Protein AF-A0A5N5K7B9-F1 (afdb_monomer)

Mean predicted aligned error: 18.16 Å

Organism: NCBI:txid2182728

pLDDT: mean 70.05, std 23.68, range [27.64, 96.94]

Foldseek 3Di:
DVVLVVLVVLLVVLVVVLVVLVVVLVVLVVVVVVCCVPPVDDPDPPCVSVVVSVVSVVVSVVSVVVSVVSVVVSVCVVCVLVVVVVVLVVVVVVLVVLLVVLVPDPDDDDVVSVVSCVQRVPCPHVPVSVVNPVPPPDDDPPPDDDDDDDDDDDDDDDDDDDDDDDDDDDDDDDDD

InterPro domains:
  IPR038939 Plastid division protein PDV1/PDV2 [PTHR33600] (1-123)
  IPR060593 Plastid division protein, N-terminal domain [PF28116] (6-93)

Radius of gyration: 34.22 Å; Cα contacts (8 Å, |Δi|>4): 41; chains: 1; bounding box: 88×57×83 Å

Sequence (176 aa):
MELRRDLQTLIERAWGLHDGLTEEIKNINSCFCRLCSENGRYYNIVETPFQEKEGLVAIKDSLKEVANVLMILQRLRSWQPIDRQEALTRLEERRLILMEKVARYQGRPLGVVEELNACFSNGKTVFDWSLSQKRKIKGDDFNVQEEKRTKTAGFVGLECYSTGGGGKKLSELQQN

Nearest PDB structures (foldseek):
  5nfd-assembly2_B  TM=8.958E-01  e=1.975E+00  Homo sapiens
  6v4u-assembly1_B  TM=3.631E-01  e=4.520E+00  Homo sapiens

Structure (mmCIF, N/CA/C/O backbone):
data_AF-A0A5N5K7B9-F1
#
_entry.id   AF-A0A5N5K7B9-F1
#
loop_
_atom_site.group_PDB
_atom_site.id
_atom_site.type_symbol
_atom_site.label_atom_id
_atom_site.label_alt_id
_atom_site.label_comp_id
_atom_site.label_asym_id
_atom_site.label_entity_id
_atom_site.label_seq_id
_atom_site.pdbx_PDB_ins_code
_atom_site.Cartn_x
_atom_site.Cartn_y
_atom_site.Cartn_z
_atom_site.occupancy
_atom_site.B_iso_or_equiv
_atom_site.auth_seq_id
_atom_site.auth_comp_id
_atom_site.auth_asym_id
_atom_site.auth_atom_id
_atom_site.pdbx_PDB_model_num
ATOM 1 N N . MET A 1 1 ? 6.727 -11.644 5.914 1.00 53.91 1 MET A N 1
ATOM 2 C CA . MET A 1 1 ? 7.844 -10.665 5.916 1.00 53.91 1 MET A CA 1
ATOM 3 C C . MET A 1 1 ? 8.434 -10.478 4.508 1.00 53.91 1 MET A C 1
ATOM 5 O O . MET A 1 1 ? 9.103 -9.480 4.283 1.00 53.91 1 MET A O 1
ATOM 9 N N . GLU A 1 2 ? 8.136 -11.376 3.559 1.00 59.62 2 GLU A N 1
ATOM 10 C CA . GLU A 1 2 ? 8.630 -11.371 2.166 1.00 59.62 2 GLU A CA 1
ATOM 11 C C . GLU A 1 2 ? 8.219 -10.126 1.378 1.00 59.62 2 GLU A C 1
ATOM 13 O O . GLU A 1 2 ? 9.086 -9.338 1.035 1.00 59.62 2 GLU A O 1
ATOM 18 N N . LEU A 1 3 ? 6.924 -9.804 1.296 1.00 62.34 3 LEU A N 1
ATOM 19 C CA . LEU A 1 3 ? 6.435 -8.696 0.458 1.00 62.34 3 LEU A CA 1
ATOM 20 C C . LEU A 1 3 ? 7.054 -7.306 0.757 1.00 62.34 3 LEU A C 1
ATOM 22 O O . LEU A 1 3 ? 6.924 -6.392 -0.049 1.00 62.34 3 LEU A O 1
ATOM 26 N N . ARG A 1 4 ? 7.638 -7.064 1.945 1.00 66.94 4 ARG A N 1
ATOM 27 C CA . ARG A 1 4 ? 8.330 -5.786 2.245 1.00 66.94 4 ARG A CA 1
ATOM 28 C C . ARG A 1 4 ? 9.745 -5.774 1.657 1.00 66.94 4 ARG A C 1
ATOM 30 O O . ARG A 1 4 ? 10.164 -4.736 1.155 1.00 66.94 4 ARG A O 1
ATOM 37 N N . ARG A 1 5 ? 10.440 -6.914 1.717 1.00 73.38 5 ARG A N 1
ATOM 38 C CA . ARG A 1 5 ? 11.723 -7.112 1.037 1.00 73.38 5 ARG A CA 1
ATOM 39 C C . ARG A 1 5 ? 11.513 -7.067 -0.472 1.00 73.38 5 ARG A C 1
ATOM 41 O O . ARG A 1 5 ? 12.201 -6.306 -1.130 1.00 73.38 5 ARG A O 1
ATOM 48 N N . ASP A 1 6 ? 10.459 -7.712 -0.967 1.00 85.44 6 ASP A N 1
ATOM 49 C CA . ASP A 1 6 ? 10.147 -7.753 -2.399 1.00 85.44 6 ASP A CA 1
ATOM 50 C C . ASP A 1 6 ? 9.925 -6.350 -2.989 1.00 85.44 6 ASP A C 1
ATOM 52 O O . ASP A 1 6 ? 10.463 -6.026 -4.043 1.00 85.44 6 ASP A O 1
ATOM 56 N N . LEU A 1 7 ? 9.192 -5.474 -2.285 1.00 89.81 7 LEU A N 1
ATOM 57 C CA . LEU A 1 7 ? 8.950 -4.106 -2.756 1.00 89.81 7 LEU A CA 1
ATOM 58 C C . LEU A 1 7 ? 10.215 -3.235 -2.721 1.00 89.81 7 LEU A C 1
ATOM 60 O O . LEU A 1 7 ? 10.454 -2.479 -3.657 1.00 89.81 7 LEU A O 1
ATOM 64 N N . GLN A 1 8 ? 11.029 -3.353 -1.669 1.00 90.88 8 GLN A N 1
ATOM 65 C CA . GLN A 1 8 ? 12.307 -2.641 -1.573 1.00 90.88 8 GLN A CA 1
ATOM 66 C C . GLN A 1 8 ? 13.262 -3.079 -2.691 1.00 90.88 8 GLN A C 1
ATOM 68 O O . GLN A 1 8 ? 13.833 -2.238 -3.378 1.00 90.88 8 GLN A O 1
ATOM 73 N N . THR A 1 9 ? 13.364 -4.387 -2.931 1.00 94.19 9 THR A N 1
ATOM 74 C CA . THR A 1 9 ? 14.174 -4.948 -4.014 1.00 94.19 9 THR A CA 1
ATOM 75 C C . THR A 1 9 ? 13.699 -4.466 -5.384 1.00 94.19 9 THR A C 1
ATOM 77 O O . THR A 1 9 ? 14.525 -4.155 -6.236 1.00 94.19 9 THR A O 1
ATOM 80 N N . LEU A 1 10 ? 12.386 -4.352 -5.614 1.00 94.19 10 LEU A N 1
ATOM 81 C CA . LEU A 1 10 ? 11.853 -3.796 -6.863 1.00 94.19 10 LEU A CA 1
ATOM 82 C C . LEU A 1 10 ? 12.212 -2.316 -7.047 1.00 94.19 10 LEU A C 1
ATOM 84 O O . LEU A 1 10 ? 12.563 -1.923 -8.156 1.00 94.19 10 LEU A O 1
ATOM 88 N N . ILE A 1 11 ? 12.162 -1.511 -5.980 1.00 94.31 11 ILE A N 1
ATOM 89 C CA . ILE A 1 11 ? 12.566 -0.096 -6.012 1.00 94.31 11 ILE A CA 1
ATOM 90 C C . ILE A 1 11 ? 14.049 0.025 -6.369 1.00 94.31 11 ILE A C 1
ATOM 92 O O . ILE A 1 11 ? 14.399 0.750 -7.297 1.00 94.31 11 ILE A O 1
ATOM 96 N N . GLU A 1 12 ? 14.914 -0.710 -5.669 1.00 94.81 12 GLU A N 1
ATOM 97 C CA . GLU A 1 12 ? 16.363 -0.712 -5.913 1.00 94.81 12 GLU A CA 1
ATOM 98 C C . GLU A 1 12 ? 16.685 -1.141 -7.343 1.00 94.81 12 GLU A C 1
ATOM 100 O O . GLU A 1 12 ? 17.496 -0.518 -8.026 1.00 94.81 12 GLU A O 1
ATOM 105 N N . ARG A 1 13 ? 16.000 -2.177 -7.830 1.00 96.44 13 ARG A N 1
ATOM 106 C CA . ARG A 1 13 ? 16.205 -2.704 -9.175 1.00 96.44 13 ARG A CA 1
ATOM 107 C C . ARG A 1 13 ? 15.705 -1.743 -10.259 1.00 96.44 13 ARG A C 1
ATOM 109 O O . ARG A 1 13 ? 16.360 -1.624 -11.291 1.00 96.44 13 ARG A O 1
ATOM 116 N N . ALA A 1 14 ? 14.592 -1.041 -10.033 1.00 95.38 14 ALA A N 1
ATOM 117 C CA . ALA A 1 14 ? 14.091 -0.018 -10.952 1.00 95.38 14 ALA A CA 1
ATOM 118 C C . ALA A 1 14 ? 15.054 1.175 -11.050 1.00 95.38 14 ALA A C 1
ATOM 120 O O . ALA A 1 14 ? 15.369 1.610 -12.156 1.00 95.38 14 ALA A O 1
ATOM 121 N N . TRP A 1 15 ? 15.585 1.654 -9.921 1.00 96.19 15 TRP A N 1
ATOM 122 C CA . TRP A 1 15 ? 16.592 2.719 -9.921 1.00 96.19 15 TRP A CA 1
ATOM 123 C C . TRP A 1 15 ? 17.913 2.279 -10.557 1.00 96.19 15 TRP A C 1
ATOM 125 O O . TRP A 1 15 ? 18.449 3.003 -11.387 1.00 96.19 15 TRP A O 1
ATOM 135 N N . GLY A 1 16 ? 18.388 1.062 -10.274 1.00 96.38 16 GLY A N 1
ATOM 136 C CA . GLY A 1 16 ? 19.602 0.537 -10.907 1.00 96.38 16 GLY A CA 1
ATOM 137 C C . GLY A 1 16 ? 19.495 0.449 -12.435 1.00 96.38 16 GLY A C 1
ATOM 138 O O . GLY A 1 16 ? 20.435 0.795 -13.146 1.00 96.38 16 GLY A O 1
ATOM 139 N N . LEU A 1 17 ? 18.333 0.045 -12.958 1.00 96.94 17 LEU A N 1
ATOM 140 C CA . LEU A 1 17 ? 18.066 0.044 -14.401 1.00 96.94 17 LEU A CA 1
ATOM 141 C C . LEU A 1 17 ? 17.971 1.469 -14.976 1.00 96.94 17 LEU A C 1
ATOM 143 O O . LEU A 1 17 ? 18.465 1.719 -16.073 1.00 96.94 17 LEU A O 1
ATOM 147 N N . HIS A 1 18 ? 17.371 2.408 -14.241 1.00 96.75 18 HIS A N 1
ATOM 148 C CA . HIS A 1 18 ? 17.288 3.816 -14.637 1.00 96.75 18 HIS A CA 1
ATOM 149 C C . HIS A 1 18 ? 18.681 4.453 -14.747 1.00 96.75 18 HIS A C 1
ATOM 151 O O . HIS A 1 18 ? 18.968 5.176 -15.706 1.00 96.75 18 HIS A O 1
ATOM 157 N N . ASP A 1 19 ? 19.559 4.166 -13.790 1.00 94.88 19 ASP A N 1
ATOM 158 C CA . ASP A 1 19 ? 20.933 4.663 -13.782 1.00 94.88 19 ASP A CA 1
ATOM 159 C C . ASP A 1 19 ? 21.748 4.031 -14.914 1.00 94.88 19 ASP A C 1
ATOM 161 O O . ASP A 1 19 ? 22.443 4.745 -15.635 1.00 94.88 19 ASP A O 1
ATOM 165 N N . GLY A 1 20 ? 21.568 2.729 -15.166 1.00 95.19 20 GLY A N 1
ATOM 166 C CA . GLY A 1 20 ? 22.146 2.057 -16.333 1.00 95.19 20 GLY A CA 1
ATOM 167 C C . GLY A 1 20 ? 21.746 2.722 -17.655 1.00 95.19 20 GLY A C 1
ATOM 168 O O . GLY A 1 20 ? 22.609 3.061 -18.461 1.00 95.19 20 GLY A O 1
ATOM 169 N N . LEU A 1 21 ? 20.454 3.011 -17.851 1.00 93.88 21 LEU A N 1
ATOM 170 C CA . LEU A 1 21 ? 19.975 3.745 -19.033 1.00 93.88 21 LEU A CA 1
ATOM 171 C C . LEU A 1 21 ? 20.547 5.164 -19.114 1.00 93.88 21 LEU A C 1
ATOM 173 O O . LEU A 1 21 ? 20.812 5.668 -20.204 1.00 93.88 21 LEU A O 1
ATOM 177 N N . THR A 1 22 ? 20.746 5.820 -17.972 1.00 93.94 22 THR A N 1
ATOM 178 C CA . THR A 1 22 ? 21.349 7.155 -17.916 1.00 93.94 22 THR A CA 1
ATOM 179 C C . THR A 1 22 ? 22.789 7.133 -18.426 1.00 93.94 22 THR A C 1
ATOM 181 O O . THR A 1 22 ? 23.171 8.023 -19.191 1.00 93.94 22 THR A O 1
ATOM 184 N N . GLU A 1 23 ? 23.573 6.122 -18.053 1.00 93.06 23 GLU A N 1
ATOM 185 C CA . GLU A 1 23 ? 24.941 5.952 -18.548 1.00 93.06 23 GLU A CA 1
ATOM 186 C C . GLU A 1 23 ? 24.981 5.592 -20.039 1.00 93.06 23 GLU A C 1
ATOM 188 O O . GLU A 1 23 ? 25.764 6.188 -20.779 1.00 93.06 23 GLU A O 1
ATOM 193 N N . GLU A 1 24 ? 24.081 4.732 -20.524 1.00 89.81 24 GLU A N 1
ATOM 194 C CA . GLU A 1 24 ? 23.996 4.421 -21.961 1.00 89.81 24 GLU A CA 1
ATOM 195 C C . GLU A 1 24 ? 23.643 5.656 -22.804 1.00 89.81 24 GLU A C 1
ATOM 197 O O . GLU A 1 24 ? 24.293 5.951 -23.809 1.00 89.81 24 GLU A O 1
ATOM 202 N N . ILE A 1 25 ? 22.675 6.465 -22.360 1.00 88.94 25 ILE A N 1
ATOM 203 C CA . ILE A 1 25 ? 22.321 7.720 -23.042 1.00 88.94 25 ILE A CA 1
ATOM 204 C C . ILE A 1 25 ? 23.513 8.693 -23.060 1.00 88.94 25 ILE A C 1
ATOM 206 O O . ILE A 1 25 ? 23.747 9.371 -24.067 1.00 88.94 25 ILE A O 1
ATOM 210 N N . LYS A 1 26 ? 24.285 8.785 -21.967 1.00 87.56 26 LYS A N 1
ATOM 211 C CA . LYS A 1 26 ? 25.514 9.598 -21.922 1.00 87.56 26 LYS A CA 1
ATOM 212 C C . LYS A 1 26 ? 26.565 9.082 -22.903 1.00 87.56 26 LYS A C 1
ATOM 214 O O . LYS A 1 26 ? 27.177 9.895 -23.597 1.00 87.56 26 LYS A O 1
ATOM 219 N N . ASN A 1 27 ? 26.746 7.766 -22.987 1.00 85.31 27 ASN A N 1
ATOM 220 C CA . ASN A 1 27 ? 27.684 7.135 -23.907 1.00 85.31 27 ASN A CA 1
ATOM 221 C C . ASN A 1 27 ? 27.342 7.478 -25.367 1.00 85.31 27 ASN A C 1
ATOM 223 O O . ASN A 1 27 ? 28.196 8.006 -26.083 1.00 85.31 27 ASN A O 1
ATOM 227 N N . ILE A 1 28 ? 26.071 7.328 -25.761 1.00 81.06 28 ILE A N 1
ATOM 228 C CA . ILE A 1 28 ? 25.574 7.710 -27.094 1.00 81.06 28 ILE A CA 1
ATOM 229 C C . ILE A 1 28 ? 25.908 9.179 -27.397 1.00 81.06 28 ILE A C 1
ATOM 231 O O . ILE A 1 28 ? 26.502 9.481 -28.433 1.00 81.06 28 ILE A O 1
ATOM 235 N N . ASN A 1 29 ? 25.614 10.100 -26.471 1.00 75.88 29 ASN A N 1
ATOM 236 C CA . ASN A 1 29 ? 25.927 11.525 -26.646 1.00 75.88 29 ASN A CA 1
ATOM 237 C C . ASN A 1 29 ? 27.432 11.781 -26.851 1.00 75.88 29 ASN A C 1
ATOM 239 O O . ASN A 1 29 ? 27.810 12.646 -27.642 1.00 75.88 29 ASN A O 1
ATOM 243 N N . SER A 1 30 ? 28.292 11.029 -26.161 1.00 72.31 30 SER A N 1
ATOM 244 C CA . SER A 1 30 ? 29.747 11.161 -26.280 1.00 72.31 30 SER A CA 1
ATOM 245 C C . SER A 1 30 ? 30.288 10.657 -27.628 1.00 72.31 30 SER A C 1
ATOM 247 O O . SER A 1 30 ? 31.179 11.289 -28.204 1.00 72.31 30 SER A O 1
ATOM 249 N N . CYS A 1 31 ? 29.712 9.580 -28.178 1.00 65.69 31 CYS A N 1
ATOM 250 C CA . CYS A 1 31 ? 30.060 9.043 -29.497 1.00 65.69 31 CYS A CA 1
ATOM 251 C C . CYS A 1 31 ? 29.705 10.021 -30.622 1.00 65.69 31 CYS A C 1
ATOM 253 O O . CYS A 1 31 ? 30.502 10.217 -31.541 1.00 65.69 31 CYS A O 1
ATOM 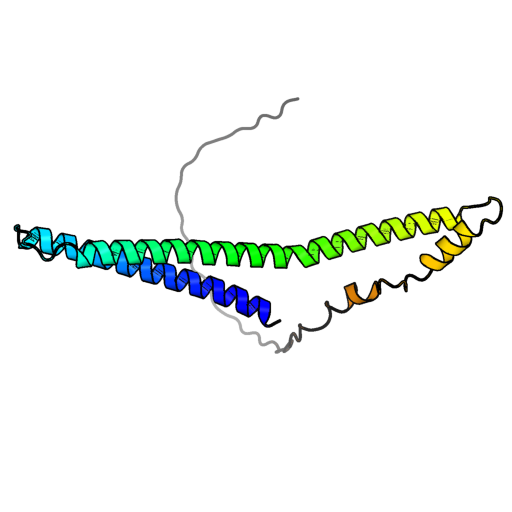255 N N . PHE A 1 32 ? 28.555 10.690 -30.518 1.00 61.28 32 PHE A N 1
ATOM 256 C CA . PHE A 1 32 ? 28.154 11.718 -31.478 1.00 61.28 32 PHE A CA 1
ATOM 257 C C . PHE A 1 32 ? 29.116 12.912 -31.501 1.00 61.28 32 PHE A C 1
ATOM 259 O O . PHE A 1 32 ? 29.485 13.369 -32.580 1.00 61.28 32 PHE A O 1
ATOM 266 N N . CYS A 1 33 ? 29.593 13.380 -30.343 1.00 61.53 33 CYS A N 1
ATOM 267 C CA . CYS A 1 33 ? 30.578 14.465 -30.294 1.00 61.53 33 CYS A CA 1
ATOM 268 C C . CYS A 1 33 ? 31.895 14.106 -31.006 1.00 61.53 33 CYS A C 1
ATOM 270 O O . CYS A 1 33 ? 32.447 14.950 -31.707 1.00 61.53 33 CYS A O 1
ATOM 272 N N . ARG A 1 34 ? 32.382 12.863 -30.876 1.00 58.75 34 ARG A N 1
ATOM 273 C CA . ARG A 1 34 ? 33.636 12.422 -31.517 1.00 58.75 34 ARG A CA 1
ATOM 274 C C . ARG A 1 34 ? 33.499 12.313 -33.040 1.00 58.75 34 ARG A C 1
ATOM 276 O O . ARG A 1 34 ? 34.338 12.831 -33.770 1.00 58.75 34 ARG A O 1
ATOM 283 N N . LEU A 1 35 ? 32.398 11.726 -33.511 1.00 56.88 35 LEU A N 1
ATOM 284 C CA . LEU A 1 35 ? 32.108 11.569 -34.942 1.00 56.88 35 LEU A CA 1
ATOM 285 C C . LEU A 1 35 ? 31.885 12.918 -35.652 1.00 56.88 35 LEU A C 1
ATOM 287 O O . LEU A 1 35 ? 32.313 13.090 -36.795 1.00 56.88 35 LEU A O 1
ATOM 291 N N . CYS A 1 36 ? 31.269 13.895 -34.976 1.00 58.53 36 CYS A N 1
ATOM 292 C CA . CYS A 1 36 ? 31.100 15.253 -35.501 1.00 58.53 36 CYS A CA 1
ATOM 293 C C . CYS A 1 36 ? 32.431 16.011 -35.635 1.00 58.53 36 CYS A C 1
ATOM 295 O O . CYS A 1 36 ? 32.588 16.789 -36.577 1.00 58.53 36 CYS A O 1
ATOM 297 N N . SER A 1 37 ? 33.386 15.784 -34.727 1.00 57.34 37 SER A N 1
ATOM 298 C CA . SER A 1 37 ? 34.711 16.415 -34.782 1.00 57.34 37 SER A CA 1
ATOM 299 C C . SER A 1 37 ? 35.632 15.821 -35.850 1.00 57.34 37 SER A C 1
ATOM 301 O O . SER A 1 37 ? 36.459 16.554 -36.384 1.00 57.34 37 SER A O 1
ATOM 303 N N . GLU A 1 38 ? 35.499 14.533 -36.181 1.00 57.78 38 GLU A N 1
ATOM 304 C CA . GLU A 1 38 ? 36.398 13.863 -37.134 1.00 57.78 38 GLU A CA 1
ATOM 305 C C . GLU A 1 38 ? 35.947 13.960 -38.598 1.00 57.78 38 GLU A C 1
ATOM 307 O O . GLU A 1 38 ? 36.806 14.077 -39.469 1.00 57.78 38 GLU A O 1
ATOM 312 N N . ASN A 1 39 ? 34.638 13.972 -38.900 1.00 57.34 39 ASN A N 1
ATOM 313 C CA . ASN A 1 39 ? 34.194 13.753 -40.286 1.00 57.34 39 ASN A CA 1
ATOM 314 C C . ASN A 1 39 ? 33.431 14.881 -40.992 1.00 57.34 39 ASN A C 1
ATOM 316 O O . ASN A 1 39 ? 33.264 14.770 -42.203 1.00 57.34 39 ASN A O 1
ATOM 320 N N . GLY A 1 40 ? 32.991 15.960 -40.332 1.00 55.81 40 GLY A N 1
ATOM 321 C CA . GLY A 1 40 ? 32.491 17.200 -40.972 1.00 55.81 40 GLY A CA 1
ATOM 322 C C . GLY A 1 40 ? 31.382 17.101 -42.048 1.00 55.81 40 GLY A C 1
ATOM 323 O O . GLY A 1 40 ? 30.958 18.125 -42.580 1.00 55.81 40 GLY A O 1
ATOM 324 N N . ARG A 1 41 ? 30.894 15.909 -42.406 1.00 54.97 41 ARG A N 1
ATOM 325 C CA . ARG A 1 41 ? 29.883 15.668 -43.438 1.00 54.97 41 ARG A CA 1
ATOM 326 C C . ARG A 1 41 ? 28.966 14.547 -42.985 1.00 54.97 41 ARG A C 1
ATOM 328 O O . ARG A 1 41 ? 29.355 13.387 -42.904 1.00 54.97 41 ARG A O 1
ATOM 335 N N . TYR A 1 42 ? 27.729 14.922 -42.712 1.00 50.62 42 TYR A N 1
ATOM 336 C CA . TYR A 1 42 ? 26.666 14.021 -42.315 1.00 50.62 42 TYR A CA 1
ATOM 337 C C . TYR A 1 42 ? 25.870 13.658 -43.575 1.00 50.62 42 TYR A C 1
ATOM 339 O O . TYR A 1 42 ? 25.115 14.478 -44.088 1.00 50.62 42 TYR A O 1
ATOM 347 N N . TYR A 1 43 ? 26.097 12.464 -44.126 1.00 46.62 43 TYR A N 1
ATOM 348 C CA . TYR A 1 43 ? 25.290 11.913 -45.219 1.00 46.62 43 TYR A CA 1
ATOM 349 C C . TYR A 1 43 ? 24.463 10.729 -44.689 1.00 46.62 43 TYR A C 1
ATOM 351 O O . TYR A 1 43 ? 24.991 9.655 -44.429 1.00 46.62 43 TYR A O 1
ATOM 359 N N . ASN A 1 44 ? 23.156 10.962 -44.536 1.00 45.81 44 ASN A N 1
ATOM 360 C CA . ASN A 1 44 ? 22.045 10.015 -44.730 1.00 45.81 44 ASN A CA 1
ATOM 361 C C . ASN A 1 44 ? 22.016 8.650 -43.994 1.00 45.81 44 ASN A C 1
ATOM 363 O O . ASN A 1 44 ? 21.401 7.719 -44.501 1.00 45.81 44 ASN A O 1
ATOM 367 N N . ILE A 1 45 ? 22.555 8.528 -42.773 1.00 49.62 45 ILE A N 1
ATOM 368 C CA . ILE A 1 45 ? 22.284 7.382 -41.855 1.00 49.62 45 ILE A CA 1
ATOM 369 C C . ILE A 1 45 ? 21.677 7.881 -40.521 1.00 49.62 45 ILE A C 1
ATOM 371 O O . ILE A 1 45 ? 21.898 7.349 -39.442 1.00 49.62 45 ILE A O 1
ATOM 375 N N . VAL A 1 46 ? 20.969 9.006 -40.575 1.00 48.75 46 VAL A N 1
ATOM 376 C CA . VAL A 1 46 ? 20.868 9.960 -39.458 1.00 48.75 46 VAL A CA 1
ATOM 377 C C . VAL A 1 46 ? 19.730 9.692 -38.469 1.00 48.75 46 VAL A C 1
ATOM 379 O O . VAL A 1 46 ? 19.798 10.151 -37.331 1.00 48.75 46 VAL A O 1
ATOM 382 N N . GLU A 1 47 ? 18.689 8.965 -38.862 1.00 52.12 47 GLU A N 1
ATOM 383 C CA . GLU A 1 47 ? 17.500 8.814 -38.011 1.00 52.12 47 GLU A CA 1
ATOM 384 C C . GLU A 1 47 ? 17.677 7.751 -36.922 1.00 52.12 47 GLU A C 1
ATOM 386 O O . GLU A 1 47 ? 17.162 7.917 -35.819 1.00 52.12 47 GLU A O 1
ATOM 391 N N . THR A 1 48 ? 18.459 6.696 -37.173 1.00 59.84 48 THR A N 1
ATOM 392 C CA . THR A 1 48 ? 18.485 5.515 -36.297 1.00 59.84 48 THR A CA 1
ATOM 393 C C . THR A 1 48 ? 19.025 5.776 -34.887 1.00 59.84 48 THR A C 1
ATOM 395 O O . THR A 1 48 ? 18.354 5.360 -33.944 1.00 59.84 48 THR A O 1
ATOM 398 N N . PRO A 1 49 ? 20.139 6.504 -34.662 1.00 66.06 49 PRO A N 1
ATOM 399 C CA . PRO A 1 49 ? 20.685 6.637 -33.316 1.00 66.06 49 PRO A CA 1
ATOM 400 C C . PRO A 1 49 ? 20.072 7.829 -32.557 1.00 66.06 49 PRO A C 1
ATOM 402 O O . PRO A 1 49 ? 20.146 7.899 -31.330 1.00 66.06 49 PRO A O 1
ATOM 405 N N . PHE A 1 50 ? 19.412 8.754 -33.267 1.00 71.31 50 PHE A N 1
ATOM 406 C CA . PHE A 1 50 ? 18.580 9.790 -32.655 1.00 71.31 50 PHE A CA 1
ATOM 407 C C . PHE A 1 50 ? 17.252 9.201 -32.162 1.00 71.31 50 PHE A C 1
ATOM 409 O O . PHE A 1 50 ? 16.892 9.396 -31.003 1.00 71.31 50 PHE A O 1
ATOM 416 N N . GLN A 1 51 ? 16.580 8.408 -33.000 1.00 78.94 51 GLN A N 1
ATOM 417 C CA . GLN A 1 51 ? 15.338 7.723 -32.647 1.00 78.94 51 GLN A CA 1
ATOM 418 C C . GLN A 1 51 ? 15.551 6.682 -31.536 1.00 78.94 51 GLN A C 1
ATOM 420 O O . GLN A 1 51 ? 14.734 6.570 -30.623 1.00 78.94 51 GLN A O 1
ATOM 425 N N . GLU A 1 52 ? 16.676 5.959 -31.558 1.00 82.56 52 GLU A N 1
ATOM 426 C CA . GLU A 1 52 ? 17.073 5.054 -30.474 1.00 82.56 52 GLU A CA 1
ATOM 427 C C . GLU A 1 52 ? 17.259 5.807 -29.151 1.00 82.56 52 GLU A C 1
ATOM 429 O O . GLU A 1 52 ? 16.714 5.404 -28.122 1.00 82.56 52 GLU A O 1
ATOM 434 N N . LYS A 1 53 ? 17.959 6.949 -29.172 1.00 85.94 53 LYS A N 1
ATOM 435 C CA . LYS A 1 53 ? 18.128 7.797 -27.989 1.00 85.94 53 LYS A CA 1
ATOM 436 C C . LYS A 1 53 ? 16.789 8.294 -27.448 1.00 85.94 53 LYS A C 1
ATOM 438 O O . LYS A 1 53 ? 16.585 8.254 -26.236 1.00 85.94 53 LYS A O 1
ATOM 443 N N . GLU A 1 54 ? 15.895 8.779 -28.307 1.00 88.38 54 GLU A N 1
ATOM 444 C CA . GLU A 1 54 ? 14.557 9.209 -27.887 1.00 88.38 54 GLU A CA 1
ATOM 445 C C . GLU A 1 54 ? 13.784 8.061 -27.226 1.00 88.38 54 GLU A C 1
ATOM 447 O O . GLU A 1 54 ? 13.209 8.246 -26.151 1.00 88.38 54 GLU A O 1
ATOM 452 N N . GLY A 1 55 ? 13.855 6.855 -27.798 1.00 90.88 55 GLY A N 1
ATOM 453 C CA . GLY A 1 55 ? 13.285 5.646 -27.205 1.00 90.88 55 GLY A CA 1
ATOM 454 C C . GLY A 1 55 ? 13.860 5.333 -25.821 1.00 90.88 55 GLY A C 1
ATOM 455 O O . GLY A 1 55 ? 13.107 5.100 -24.875 1.00 90.88 55 GLY A O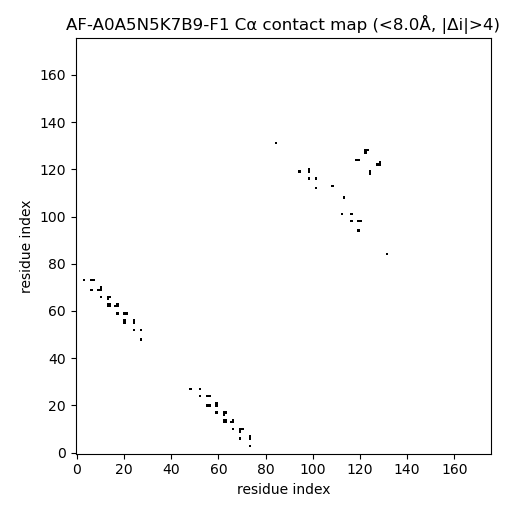 1
ATOM 456 N N . LEU A 1 56 ? 15.185 5.388 -25.659 1.00 91.81 56 LEU A N 1
ATOM 457 C CA . LEU A 1 56 ? 15.846 5.153 -24.369 1.00 91.81 56 LEU A CA 1
ATOM 458 C C . LEU A 1 56 ? 15.475 6.209 -23.322 1.00 91.81 56 LEU A C 1
ATOM 460 O O . LEU A 1 56 ? 15.266 5.867 -22.158 1.00 91.81 56 LEU A O 1
ATOM 464 N N . VAL A 1 57 ? 15.351 7.479 -23.720 1.00 91.25 57 VAL A N 1
ATOM 465 C CA . VAL A 1 57 ? 14.886 8.556 -22.833 1.00 91.25 57 VAL A CA 1
ATOM 466 C C . VAL A 1 57 ? 13.457 8.282 -22.367 1.00 91.25 57 VAL A C 1
ATOM 468 O O . VAL A 1 57 ? 13.208 8.335 -21.164 1.00 91.25 57 VAL A O 1
ATOM 471 N N . ALA A 1 58 ? 12.553 7.913 -23.278 1.00 95.81 58 ALA A N 1
ATOM 472 C CA . ALA A 1 58 ? 11.167 7.593 -22.939 1.00 95.81 58 ALA A CA 1
ATOM 473 C C . ALA A 1 58 ? 11.060 6.388 -21.985 1.00 95.81 58 ALA A C 1
ATOM 475 O O . ALA A 1 58 ? 10.295 6.425 -21.017 1.00 95.81 58 ALA A O 1
ATOM 476 N N . ILE A 1 59 ? 11.859 5.337 -22.208 1.00 95.56 59 ILE A N 1
ATOM 477 C CA . ILE A 1 59 ? 11.926 4.170 -21.314 1.00 95.56 59 ILE A CA 1
ATOM 478 C C . ILE A 1 59 ? 12.452 4.581 -19.935 1.00 95.56 59 ILE A C 1
ATOM 480 O O . ILE A 1 59 ? 11.866 4.211 -18.918 1.00 95.56 59 ILE A O 1
ATOM 484 N N . LYS A 1 60 ? 13.536 5.362 -19.887 1.00 95.44 60 LYS A N 1
ATOM 485 C CA . LYS A 1 60 ? 14.136 5.852 -18.641 1.00 95.44 60 LYS A CA 1
ATOM 486 C C . LYS A 1 60 ? 13.136 6.694 -17.841 1.00 95.44 60 LYS A C 1
ATOM 488 O O . LYS A 1 60 ? 12.978 6.473 -16.642 1.00 95.44 60 LYS A O 1
ATOM 493 N N . ASP A 1 61 ? 12.423 7.610 -18.489 1.00 95.75 61 ASP A N 1
ATOM 494 C CA . ASP A 1 61 ? 11.418 8.446 -17.827 1.00 95.75 61 ASP A CA 1
ATOM 495 C C . ASP A 1 61 ? 10.236 7.601 -17.314 1.00 95.75 61 ASP A C 1
ATOM 497 O O . ASP A 1 61 ? 9.844 7.736 -16.154 1.00 95.75 61 ASP A O 1
ATOM 501 N N . SER A 1 62 ? 9.762 6.631 -18.103 1.00 96.94 62 SER A N 1
ATOM 502 C CA . SER A 1 62 ? 8.735 5.669 -17.666 1.00 96.94 62 SER A CA 1
ATOM 503 C C . SER A 1 62 ? 9.193 4.849 -16.451 1.00 96.94 62 SER A C 1
ATOM 505 O O . SER A 1 62 ? 8.434 4.603 -15.513 1.00 96.94 62 SER A O 1
ATOM 507 N N . LEU A 1 63 ? 10.461 4.438 -16.423 1.00 96.00 63 LEU A N 1
ATOM 508 C CA . LEU A 1 63 ? 11.032 3.677 -15.315 1.00 96.00 63 LEU A CA 1
ATOM 509 C C . LEU A 1 63 ? 11.139 4.513 -14.032 1.00 96.00 63 LEU A C 1
ATOM 511 O O . LEU A 1 63 ? 10.885 4.003 -12.939 1.00 96.00 63 LEU A O 1
ATOM 515 N N . LYS A 1 64 ? 11.447 5.809 -14.159 1.00 94.81 64 LYS A N 1
ATOM 516 C CA . LYS A 1 64 ? 11.408 6.765 -13.046 1.00 94.81 64 LYS A CA 1
ATOM 517 C C . LYS A 1 64 ? 10.000 6.883 -12.465 1.00 94.81 64 LYS A C 1
ATOM 519 O O . LYS A 1 64 ? 9.842 6.901 -11.244 1.00 94.81 64 LYS A O 1
ATOM 524 N N . GLU A 1 65 ? 8.976 6.945 -13.313 1.00 96.38 65 GLU A N 1
ATOM 525 C CA . GLU A 1 65 ? 7.580 6.957 -12.863 1.00 96.38 65 GLU A CA 1
ATOM 526 C C . GLU A 1 65 ? 7.225 5.684 -12.090 1.00 96.38 65 GLU A C 1
ATOM 528 O O . GLU A 1 65 ? 6.699 5.772 -10.978 1.00 96.38 65 GLU A O 1
ATOM 533 N N . VAL A 1 66 ? 7.594 4.508 -12.611 1.00 95.25 66 VAL A N 1
ATOM 534 C CA . VAL A 1 66 ? 7.403 3.225 -11.914 1.00 95.25 66 VAL A CA 1
ATOM 535 C C . VAL A 1 66 ? 8.087 3.235 -10.546 1.00 95.25 66 VAL A C 1
ATOM 537 O O . VAL A 1 66 ? 7.452 2.910 -9.541 1.00 95.25 66 VAL A O 1
ATOM 540 N N . ALA A 1 67 ? 9.353 3.654 -10.471 1.00 93.88 67 ALA A N 1
ATOM 541 C CA . ALA A 1 67 ? 10.093 3.725 -9.213 1.00 93.88 67 ALA A CA 1
ATOM 542 C C . ALA A 1 67 ? 9.417 4.666 -8.195 1.00 93.88 67 ALA A C 1
ATOM 544 O O . ALA A 1 67 ? 9.280 4.320 -7.018 1.00 93.88 67 ALA A O 1
ATOM 545 N N . ASN A 1 68 ? 8.919 5.819 -8.648 1.00 93.88 68 ASN A N 1
ATOM 546 C CA . ASN A 1 68 ? 8.176 6.759 -7.807 1.00 93.88 68 ASN A CA 1
ATOM 547 C C . ASN A 1 68 ? 6.878 6.150 -7.264 1.00 93.88 68 ASN A C 1
ATOM 549 O O . ASN A 1 68 ? 6.599 6.265 -6.068 1.00 93.88 68 ASN A O 1
ATOM 553 N N . VAL A 1 69 ? 6.104 5.463 -8.108 1.00 95.56 69 VAL A N 1
ATOM 554 C CA . VAL A 1 69 ? 4.870 4.781 -7.687 1.00 95.56 69 VAL A CA 1
ATOM 555 C C . VAL A 1 69 ? 5.172 3.684 -6.663 1.00 95.56 69 VAL A C 1
ATOM 557 O O . VAL A 1 69 ? 4.471 3.578 -5.653 1.00 95.56 69 VAL A O 1
ATOM 560 N N . LEU A 1 70 ? 6.243 2.909 -6.856 1.00 94.62 70 LEU A N 1
ATOM 561 C CA . LEU A 1 70 ? 6.664 1.884 -5.896 1.00 94.62 70 LEU A CA 1
ATOM 562 C C . LEU A 1 70 ? 7.046 2.488 -4.533 1.00 94.62 70 LEU A C 1
ATOM 564 O O . LEU A 1 70 ? 6.655 1.948 -3.495 1.00 94.62 70 LEU A O 1
ATOM 568 N N . MET A 1 71 ? 7.736 3.634 -4.511 1.00 92.19 71 MET A N 1
ATOM 569 C CA . MET A 1 71 ? 8.039 4.354 -3.266 1.00 92.19 71 MET A CA 1
ATOM 570 C C . MET A 1 71 ? 6.773 4.859 -2.563 1.00 92.19 71 MET A C 1
ATOM 572 O O . MET A 1 71 ? 6.649 4.721 -1.343 1.00 92.19 71 MET A O 1
ATOM 576 N N . ILE A 1 72 ? 5.806 5.405 -3.311 1.00 92.00 72 ILE A N 1
ATOM 577 C CA . ILE A 1 72 ? 4.507 5.823 -2.758 1.00 92.00 72 ILE A CA 1
ATOM 578 C C . ILE A 1 72 ? 3.805 4.624 -2.116 1.00 92.00 72 ILE A C 1
ATOM 580 O O . ILE A 1 72 ? 3.359 4.712 -0.969 1.00 92.00 72 ILE A O 1
ATOM 584 N N . LEU A 1 73 ? 3.765 3.483 -2.808 1.00 91.56 73 LEU A N 1
ATOM 585 C CA . LEU A 1 73 ? 3.165 2.254 -2.294 1.00 91.56 73 LEU A CA 1
ATOM 586 C C . LEU A 1 73 ? 3.847 1.781 -1.002 1.00 91.56 73 LEU A C 1
ATOM 588 O O . LEU A 1 73 ? 3.172 1.393 -0.044 1.00 91.56 73 LEU A O 1
ATOM 592 N N . GLN A 1 74 ? 5.178 1.845 -0.939 1.00 90.69 74 GLN A N 1
ATOM 593 C CA . GLN A 1 74 ? 5.937 1.491 0.259 1.00 90.69 74 GLN A CA 1
ATOM 594 C C . GLN A 1 74 ? 5.587 2.400 1.444 1.00 90.69 74 GLN A C 1
ATOM 596 O O . GLN A 1 74 ? 5.439 1.916 2.571 1.00 90.69 74 GLN A O 1
ATOM 601 N N . ARG A 1 75 ? 5.413 3.700 1.185 1.00 88.56 75 ARG A N 1
ATOM 602 C CA . ARG A 1 75 ? 5.035 4.706 2.185 1.00 88.56 75 ARG A CA 1
ATOM 603 C C . ARG A 1 75 ? 3.615 4.487 2.703 1.00 88.56 75 ARG A C 1
ATOM 605 O O . ARG A 1 75 ? 3.411 4.402 3.908 1.00 88.56 75 ARG A O 1
ATOM 612 N N . LEU A 1 76 ? 2.649 4.296 1.807 1.00 87.12 76 LEU A N 1
ATOM 613 C CA . LEU A 1 76 ? 1.265 3.988 2.184 1.00 87.12 76 LEU A CA 1
ATOM 614 C C . LEU A 1 76 ? 1.195 2.725 3.044 1.00 87.12 76 LEU A C 1
ATOM 616 O O . LEU A 1 76 ? 0.509 2.680 4.062 1.00 87.12 76 LEU A O 1
ATOM 620 N N . ARG A 1 77 ? 1.972 1.704 2.683 1.00 84.00 77 ARG A N 1
ATOM 621 C CA . ARG A 1 77 ? 2.034 0.457 3.441 1.00 84.00 77 ARG A CA 1
ATOM 622 C C . ARG A 1 77 ? 2.705 0.603 4.805 1.00 84.00 77 ARG A C 1
ATOM 624 O O . ARG A 1 77 ? 2.385 -0.165 5.712 1.00 84.00 77 ARG A O 1
ATOM 631 N N . SER A 1 78 ? 3.661 1.517 4.968 1.00 83.38 78 SER A N 1
ATOM 632 C CA . SER A 1 78 ? 4.271 1.771 6.277 1.00 83.38 78 SER A CA 1
ATOM 633 C C . SER A 1 78 ? 3.347 2.574 7.192 1.00 83.38 78 SER A C 1
ATOM 635 O O . SER A 1 78 ? 3.377 2.350 8.400 1.00 83.38 78 SER A O 1
ATOM 637 N N . TRP A 1 79 ? 2.487 3.421 6.622 1.00 85.25 79 TRP A N 1
ATOM 638 C CA . TRP A 1 79 ? 1.514 4.234 7.355 1.00 85.25 79 TRP A CA 1
ATOM 639 C C . TRP A 1 79 ? 0.248 3.460 7.720 1.00 85.25 79 TRP A C 1
ATOM 641 O O . TRP A 1 79 ? -0.245 3.596 8.833 1.00 85.25 79 TRP A O 1
ATOM 651 N N . GLN A 1 80 ? -0.223 2.553 6.861 1.00 85.88 80 GLN A N 1
ATOM 652 C CA . GLN A 1 80 ? -1.460 1.797 7.091 1.00 85.88 80 GLN A CA 1
ATOM 653 C C . GLN A 1 80 ? -1.531 1.097 8.473 1.00 85.88 80 GLN A C 1
ATOM 655 O O . GLN A 1 80 ? -2.583 1.156 9.111 1.00 85.88 80 GLN A O 1
ATOM 660 N N . PRO A 1 81 ? -0.474 0.436 8.994 1.00 86.06 81 PRO A N 1
ATOM 661 C CA . PRO A 1 81 ? -0.493 -0.115 10.348 1.00 86.06 81 PRO A CA 1
ATOM 662 C C . PRO A 1 81 ? -0.552 0.950 11.447 1.00 86.06 81 PRO A C 1
ATOM 664 O O . PRO A 1 81 ? -1.143 0.679 12.488 1.00 86.06 81 PRO A O 1
ATOM 667 N N . ILE A 1 82 ? 0.059 2.119 11.228 1.00 85.56 82 ILE A N 1
ATOM 668 C CA . ILE A 1 82 ? 0.077 3.243 12.173 1.00 85.56 82 ILE A CA 1
ATOM 669 C C . ILE A 1 82 ? -1.324 3.842 12.258 1.00 85.56 82 ILE A C 1
ATOM 671 O O . ILE A 1 82 ? -1.893 3.877 13.343 1.00 85.56 82 ILE A O 1
ATOM 675 N N . ASP A 1 83 ? -1.918 4.190 11.116 1.00 85.00 83 ASP A N 1
ATOM 676 C CA . ASP A 1 83 ? -3.274 4.744 11.044 1.00 85.00 83 ASP A CA 1
ATOM 677 C C . ASP A 1 83 ? -4.302 3.773 11.625 1.00 85.00 83 ASP A C 1
ATOM 679 O O . ASP A 1 83 ? -5.190 4.156 12.387 1.00 85.00 83 ASP A O 1
ATOM 683 N N . ARG A 1 84 ? -4.152 2.476 11.322 1.00 84.81 84 ARG A N 1
ATOM 684 C CA . ARG A 1 84 ? -4.990 1.429 11.909 1.00 84.81 84 ARG A CA 1
ATOM 685 C C . ARG A 1 84 ? -4.836 1.372 13.426 1.00 84.81 84 ARG A C 1
ATOM 687 O O . ARG A 1 84 ? -5.838 1.231 14.120 1.00 84.81 84 ARG A O 1
ATOM 694 N N . GLN A 1 85 ? -3.608 1.421 13.938 1.00 85.25 85 GLN A N 1
ATOM 695 C CA . GLN A 1 85 ? -3.364 1.357 15.375 1.00 85.25 85 GLN A CA 1
ATOM 696 C C . GLN A 1 85 ? -3.904 2.598 16.087 1.00 85.25 85 GLN A C 1
ATOM 698 O O . GLN A 1 85 ? -4.510 2.460 17.142 1.00 85.25 85 GLN A O 1
ATOM 703 N N . GLU A 1 86 ? -3.740 3.778 15.498 1.00 87.88 86 GLU A N 1
ATOM 704 C CA . GLU A 1 86 ? -4.275 5.034 16.019 1.00 87.88 86 GLU A CA 1
ATOM 705 C C . GLU A 1 86 ? -5.808 5.015 16.067 1.00 87.88 86 GLU A C 1
ATOM 707 O O . GLU A 1 86 ? -6.410 5.294 17.104 1.00 87.88 86 GLU A O 1
ATOM 712 N N . ALA A 1 87 ? -6.457 4.602 14.973 1.00 86.31 87 ALA A N 1
ATOM 713 C CA . ALA A 1 87 ? -7.910 4.465 14.919 1.00 86.31 87 ALA A CA 1
ATOM 714 C C . ALA A 1 87 ? -8.432 3.466 15.960 1.00 86.31 87 ALA A C 1
ATOM 716 O O . ALA A 1 87 ? -9.439 3.733 16.617 1.00 86.31 87 ALA A O 1
ATOM 717 N N . LEU A 1 88 ? -7.731 2.341 16.142 1.00 85.00 88 LEU A N 1
ATOM 718 C CA . LEU A 1 88 ? -8.037 1.386 17.198 1.00 85.00 88 LEU A CA 1
ATOM 719 C C . LEU A 1 88 ? -7.912 2.059 18.566 1.00 85.00 88 LEU A C 1
ATOM 721 O O . LEU A 1 88 ? -8.889 2.066 19.309 1.00 85.00 88 LEU A O 1
ATOM 725 N N . THR A 1 89 ? -6.759 2.641 18.907 1.00 86.38 89 THR A N 1
ATOM 726 C CA . THR A 1 89 ? -6.517 3.275 20.219 1.00 86.38 89 THR A CA 1
ATOM 727 C C . THR A 1 89 ? -7.603 4.294 20.558 1.00 86.38 89 THR A C 1
ATOM 729 O O . THR A 1 89 ? -8.181 4.245 21.643 1.00 86.38 89 THR A O 1
ATOM 732 N N . ARG A 1 90 ? -7.952 5.161 19.601 1.00 89.31 90 ARG A N 1
ATOM 733 C CA . ARG A 1 90 ? -9.039 6.134 19.760 1.00 89.31 90 ARG A CA 1
ATOM 734 C C . ARG A 1 90 ? -10.391 5.459 19.980 1.00 89.31 90 ARG A C 1
ATOM 736 O O . ARG A 1 90 ? -11.180 5.933 20.789 1.00 89.31 90 ARG A O 1
ATOM 743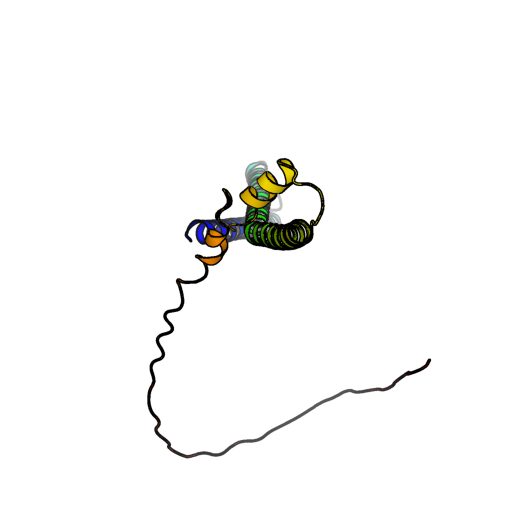 N N . LEU A 1 91 ? -10.687 4.367 19.277 1.00 89.12 91 LEU A N 1
ATOM 744 C CA . LEU A 1 91 ? -11.930 3.619 19.467 1.00 89.12 91 LEU A CA 1
ATOM 745 C C . LEU A 1 91 ? -12.021 3.008 20.875 1.00 89.12 91 LEU A C 1
ATOM 747 O O . LEU A 1 91 ? -13.082 3.063 21.493 1.00 89.12 91 LEU A O 1
ATOM 751 N N . GLU A 1 92 ? -10.923 2.469 21.396 1.00 86.50 92 GLU A N 1
ATOM 752 C CA . GLU A 1 92 ? -10.850 1.906 22.749 1.00 86.50 92 GLU A CA 1
ATOM 753 C C . GLU A 1 92 ? -11.041 2.964 23.829 1.00 86.50 92 GLU A C 1
ATOM 755 O O . GLU A 1 92 ? -11.836 2.773 24.745 1.00 86.50 92 GLU A O 1
ATOM 760 N N . GLU A 1 93 ? -10.392 4.116 23.682 1.00 89.00 93 GLU A N 1
ATOM 761 C CA . GLU A 1 93 ? -10.599 5.256 24.573 1.00 89.00 93 GLU A CA 1
ATOM 762 C C . GLU A 1 93 ? -12.081 5.664 24.604 1.00 89.00 93 GLU A C 1
ATOM 764 O O . GLU A 1 93 ? -12.682 5.816 25.670 1.00 89.00 93 GLU A O 1
ATOM 769 N N . ARG A 1 94 ? -12.716 5.770 23.429 1.00 91.88 94 ARG A N 1
ATOM 770 C CA . ARG A 1 94 ? -14.146 6.091 23.330 1.00 91.88 94 ARG A CA 1
ATOM 771 C C . ARG A 1 94 ? -15.027 5.008 23.937 1.00 91.88 94 ARG A C 1
ATOM 773 O O . ARG A 1 94 ? -16.026 5.351 24.569 1.00 91.88 94 ARG A O 1
ATOM 780 N N . ARG A 1 95 ? -14.656 3.733 23.790 1.00 90.19 95 ARG A N 1
ATOM 781 C CA . ARG A 1 95 ? -15.350 2.614 24.433 1.00 90.19 95 ARG A CA 1
ATOM 782 C C . ARG A 1 95 ? -15.305 2.751 25.950 1.00 90.19 95 ARG A C 1
ATOM 784 O O . ARG A 1 95 ? -16.353 2.669 26.578 1.00 90.19 95 ARG A O 1
ATOM 791 N N . LEU A 1 96 ? -14.137 3.002 26.538 1.00 88.81 96 LEU A N 1
ATOM 792 C CA . LEU A 1 96 ? -13.992 3.142 27.991 1.00 88.81 96 LEU A CA 1
ATOM 793 C C . LEU A 1 96 ? -14.826 4.305 28.540 1.00 88.81 96 LEU A C 1
ATOM 795 O O . LEU A 1 96 ? -15.571 4.120 29.500 1.00 88.81 96 LEU A O 1
ATOM 799 N N . ILE A 1 97 ? -14.781 5.467 27.881 1.00 92.31 97 ILE A N 1
ATOM 800 C CA . ILE A 1 97 ? -15.603 6.632 28.252 1.00 92.31 97 ILE A CA 1
ATOM 801 C C . ILE A 1 97 ? -17.098 6.301 28.158 1.00 92.31 97 ILE A C 1
ATOM 803 O O . ILE A 1 97 ? -17.892 6.721 29.001 1.00 92.31 97 ILE A O 1
ATOM 807 N N . LEU A 1 98 ? -17.509 5.564 27.122 1.00 92.19 98 LEU A N 1
ATOM 808 C CA . LEU A 1 98 ? -18.893 5.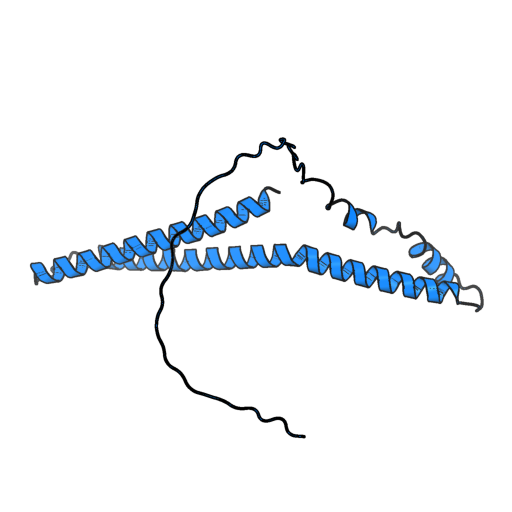127 26.976 1.00 92.19 98 LEU A CA 1
ATOM 809 C C . LEU A 1 98 ? -19.302 4.202 28.129 1.00 92.19 98 LEU A C 1
ATOM 811 O O . LEU A 1 98 ? -20.340 4.436 28.743 1.00 92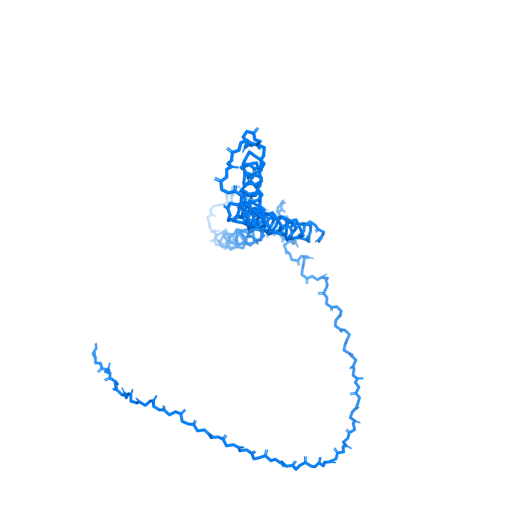.19 98 LEU A O 1
ATOM 815 N N . MET A 1 99 ? -18.473 3.211 28.462 1.00 90.44 99 MET A N 1
ATOM 816 C CA . MET A 1 99 ? -18.734 2.277 29.560 1.00 90.44 99 MET A CA 1
ATOM 817 C C . MET A 1 99 ? -18.814 2.979 30.916 1.00 90.44 99 MET A C 1
ATOM 819 O O . MET A 1 99 ? -19.691 2.668 31.716 1.00 90.44 99 MET A O 1
ATOM 823 N N . GLU A 1 100 ? -17.962 3.974 31.163 1.00 92.75 100 GLU A N 1
ATOM 824 C CA . GLU A 1 100 ? -18.031 4.804 32.368 1.00 92.75 100 GLU A CA 1
ATOM 825 C C . GLU A 1 100 ? -19.369 5.555 32.461 1.00 92.75 100 GLU A C 1
ATOM 827 O O . GLU A 1 100 ? -19.997 5.592 33.520 1.00 92.75 100 GLU A O 1
ATOM 832 N N . LYS A 1 101 ? -19.847 6.126 31.348 1.00 93.56 101 LYS A N 1
ATOM 833 C CA . LYS A 1 101 ? -21.145 6.818 31.301 1.00 93.56 101 LYS A CA 1
ATOM 834 C C . LYS A 1 101 ? -22.317 5.868 31.527 1.00 93.56 101 LYS A C 1
ATOM 836 O O . LYS A 1 101 ? -23.257 6.234 32.226 1.00 93.56 101 LYS A O 1
ATOM 841 N N . VAL A 1 102 ? -22.251 4.667 30.959 1.00 91.94 102 VAL A N 1
ATOM 842 C CA . VAL A 1 102 ? -23.261 3.614 31.141 1.00 91.94 102 VAL A CA 1
ATOM 843 C C . VAL A 1 102 ? -23.296 3.155 32.593 1.00 91.94 102 VAL A C 1
ATOM 845 O O . VAL A 1 102 ? -24.368 3.090 33.179 1.00 91.94 102 VAL A O 1
ATOM 848 N N . ALA A 1 103 ? -22.136 2.933 33.213 1.00 89.94 103 ALA A N 1
ATOM 849 C CA . ALA A 1 103 ? -22.042 2.541 34.617 1.00 89.94 103 ALA A CA 1
ATOM 850 C C . ALA A 1 103 ? -22.569 3.623 35.579 1.00 89.94 103 ALA A C 1
ATOM 852 O O . ALA A 1 103 ? -23.087 3.310 36.648 1.00 89.94 103 ALA A O 1
ATOM 853 N N . ARG A 1 104 ? -22.451 4.903 35.207 1.00 93.94 104 ARG A N 1
ATOM 854 C CA . ARG A 1 104 ? -22.975 6.042 35.982 1.00 93.94 104 ARG A CA 1
ATOM 855 C C . ARG A 1 104 ? -24.459 6.321 35.752 1.00 93.94 104 ARG A C 1
ATOM 857 O O . ARG A 1 104 ? -25.017 7.189 36.422 1.00 93.94 104 ARG A O 1
ATOM 864 N N . TYR A 1 105 ? -25.100 5.642 34.808 1.00 94.00 105 TYR A N 1
ATOM 865 C CA . TYR A 1 105 ? -26.508 5.858 34.517 1.00 94.00 105 TYR A CA 1
ATOM 866 C C . TYR A 1 105 ? -27.384 5.326 35.663 1.00 94.00 105 TYR A C 1
ATOM 868 O O . TYR A 1 105 ? -27.469 4.124 35.882 1.00 94.00 105 TYR A O 1
ATOM 876 N N . GLN A 1 106 ? -28.058 6.229 36.383 1.00 93.00 106 GLN A N 1
ATOM 877 C CA . GLN A 1 106 ? -28.995 5.902 37.475 1.00 93.00 106 GLN A CA 1
ATOM 878 C C . GLN A 1 106 ? -30.469 6.122 37.084 1.00 93.00 106 GLN A C 1
ATOM 880 O O . GLN A 1 106 ? -31.333 6.290 37.942 1.00 93.00 106 GLN A O 1
ATOM 885 N N . GLY A 1 107 ? -30.762 6.202 35.782 1.00 91.56 107 GLY A N 1
ATOM 886 C CA . GLY A 1 107 ? -32.122 6.408 35.287 1.00 91.56 107 GLY A CA 1
ATOM 887 C C . GLY A 1 107 ? -32.959 5.127 35.276 1.00 91.56 107 GLY A C 1
ATOM 888 O O . GLY A 1 107 ? -32.545 4.074 35.757 1.00 91.56 107 GLY A O 1
ATOM 889 N N . ARG A 1 108 ? -34.160 5.216 34.692 1.00 93.94 108 ARG A N 1
ATOM 890 C CA . ARG A 1 108 ? -35.030 4.047 34.502 1.00 93.94 108 ARG A CA 1
ATOM 891 C C . ARG A 1 108 ? -34.316 2.973 33.668 1.00 93.94 108 ARG A C 1
ATOM 893 O O . ARG A 1 108 ? -33.607 3.337 32.732 1.00 93.94 108 ARG A O 1
ATOM 900 N N . PRO A 1 109 ? -34.545 1.678 33.921 1.00 88.62 109 PRO A N 1
ATOM 901 C CA . PRO A 1 109 ? -34.012 0.632 33.061 1.00 88.62 109 PRO A CA 1
ATOM 902 C C . PRO A 1 109 ? -34.524 0.826 31.630 1.00 88.62 109 PRO A C 1
ATOM 904 O O . PRO A 1 109 ? -35.717 1.037 31.381 1.00 88.62 109 PRO A O 1
ATOM 907 N N . LEU A 1 110 ? -33.586 0.823 30.691 1.00 94.94 110 LEU A N 1
ATOM 908 C CA . LEU A 1 110 ? -33.820 1.000 29.269 1.00 94.94 110 LEU A CA 1
ATOM 909 C C . LEU A 1 110 ? -33.131 -0.155 28.555 1.00 94.94 110 LEU A C 1
ATOM 911 O O . LEU A 1 110 ? -31.909 -0.267 28.640 1.00 94.94 110 LEU A O 1
ATOM 915 N N . GLY A 1 111 ? -33.885 -0.946 27.789 1.00 92.94 111 GLY A N 1
ATOM 916 C CA . GLY A 1 111 ? -33.315 -2.059 27.020 1.00 92.94 111 GLY A CA 1
ATOM 917 C C . GLY A 1 111 ? -32.165 -1.626 26.101 1.00 92.94 111 GLY A C 1
ATOM 918 O O . GLY A 1 111 ? -31.198 -2.355 25.940 1.00 92.94 111 GLY A O 1
ATOM 919 N N . VAL A 1 112 ? -32.194 -0.388 25.592 1.00 91.56 112 VAL A N 1
ATOM 920 C CA . VAL A 1 112 ? -31.095 0.178 24.787 1.00 91.56 112 VAL A CA 1
ATOM 921 C C . VAL A 1 112 ? -29.798 0.393 25.578 1.00 91.56 112 VAL A C 1
ATOM 923 O O . VAL A 1 112 ? -28.714 0.289 25.014 1.00 91.56 112 VAL A O 1
ATOM 926 N N . VAL A 1 113 ? -29.880 0.688 26.881 1.00 91.94 113 VAL A N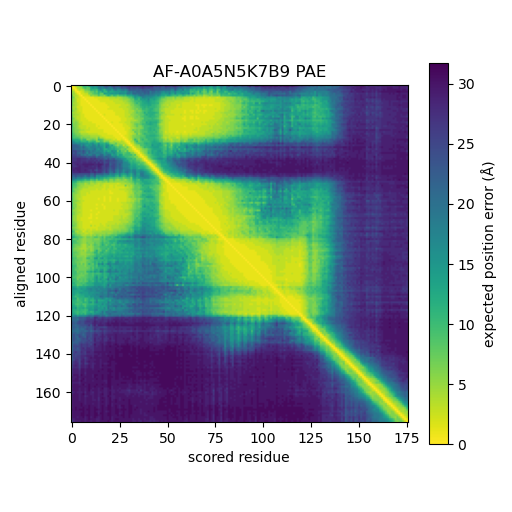 1
ATOM 927 C CA . VAL A 1 113 ? -28.700 0.822 27.755 1.00 91.94 113 VAL A CA 1
ATOM 928 C C . VAL A 1 113 ? -28.149 -0.562 28.096 1.00 91.94 113 VAL A C 1
ATOM 930 O O . VAL A 1 113 ? -26.935 -0.742 28.131 1.00 91.94 113 VAL A O 1
ATOM 933 N N . GLU A 1 114 ? -29.028 -1.545 28.288 1.00 89.50 114 GLU A N 1
ATOM 934 C CA . GLU A 1 114 ? -28.659 -2.945 28.520 1.00 89.50 114 GLU A CA 1
ATOM 935 C C . GLU A 1 114 ? -27.977 -3.568 27.292 1.00 89.50 114 GLU A C 1
ATOM 937 O O . GLU A 1 114 ? -26.917 -4.178 27.428 1.00 89.50 114 GLU A O 1
ATOM 942 N N . GLU A 1 115 ? -28.526 -3.352 26.091 1.00 88.75 115 GLU A N 1
ATOM 943 C CA . GLU A 1 115 ? -27.932 -3.783 24.819 1.00 88.75 115 GLU A CA 1
ATOM 944 C C . GLU A 1 115 ? -26.559 -3.139 24.608 1.00 88.75 115 GLU A C 1
ATOM 946 O O . GLU A 1 115 ? -25.580 -3.828 24.325 1.00 88.75 115 GLU A O 1
ATOM 951 N N . LEU A 1 116 ? -26.451 -1.828 24.835 1.00 89.06 116 LEU A N 1
ATOM 952 C CA . LEU A 1 116 ? -25.185 -1.109 24.737 1.00 89.06 116 LEU A CA 1
ATOM 953 C C . LEU A 1 116 ? -24.151 -1.667 25.727 1.00 89.06 116 LEU A C 1
ATOM 955 O O . LEU A 1 116 ? -23.012 -1.943 25.345 1.00 89.06 116 LEU A O 1
ATOM 959 N N . ASN A 1 117 ? -24.545 -1.905 26.978 1.00 87.56 117 ASN A N 1
ATOM 960 C CA . ASN A 1 117 ? -23.674 -2.518 27.973 1.00 87.56 117 ASN A CA 1
ATOM 961 C C . ASN A 1 117 ? -23.201 -3.907 27.506 1.00 87.56 117 ASN A C 1
ATOM 963 O O . ASN A 1 117 ? -22.002 -4.178 27.515 1.00 87.56 117 ASN A O 1
ATOM 967 N N . ALA A 1 118 ? -24.099 -4.765 27.016 1.00 85.12 118 ALA A N 1
ATOM 968 C CA . ALA A 1 118 ? -23.749 -6.092 26.507 1.00 85.12 118 ALA A CA 1
ATOM 969 C C . ALA A 1 118 ? -22.796 -6.034 25.297 1.00 85.12 118 ALA A C 1
ATOM 971 O O . ALA A 1 118 ? -21.841 -6.812 25.222 1.00 85.12 118 ALA A O 1
ATOM 972 N N . CYS A 1 119 ? -23.005 -5.083 24.383 1.00 83.31 119 CYS A N 1
ATOM 973 C CA . CYS A 1 119 ? -22.179 -4.907 23.192 1.00 83.31 119 CYS A CA 1
ATOM 974 C C . CYS A 1 119 ? -20.754 -4.437 23.500 1.00 83.31 119 CYS A C 1
ATOM 976 O O . CYS A 1 119 ? -19.843 -4.807 22.765 1.00 83.31 119 CYS A O 1
ATOM 978 N N . PHE A 1 120 ? -20.536 -3.630 24.544 1.00 83.81 120 PHE A N 1
ATOM 979 C CA . PHE A 1 120 ? -19.247 -2.961 24.774 1.00 83.81 120 PHE A CA 1
ATOM 980 C C . PHE A 1 120 ? -18.508 -3.388 26.059 1.00 83.81 120 PHE A C 1
ATOM 982 O O . PHE A 1 120 ? -17.314 -3.100 26.172 1.00 83.81 120 PHE A O 1
ATOM 989 N N . SER A 1 121 ? -19.143 -4.128 26.981 1.00 75.88 121 SER A N 1
ATOM 990 C CA . SER A 1 121 ? -18.549 -4.517 28.280 1.00 75.88 121 SER A CA 1
ATOM 991 C C . SER A 1 121 ? -17.359 -5.465 28.187 1.00 75.88 121 SER A C 1
ATOM 993 O O . SER A 1 121 ? -16.425 -5.360 28.976 1.00 75.88 121 SER A O 1
ATOM 995 N N . ASN A 1 122 ? -17.382 -6.427 27.262 1.00 66.75 122 ASN A N 1
ATOM 996 C CA . ASN A 1 122 ? -16.502 -7.592 27.385 1.00 66.75 122 ASN A CA 1
ATOM 997 C C . ASN A 1 122 ? -15.133 -7.459 26.713 1.00 66.75 122 ASN A C 1
ATOM 999 O O . ASN A 1 122 ? -14.367 -8.418 26.763 1.00 66.75 122 ASN A O 1
ATOM 1003 N N . GLY A 1 123 ? -14.822 -6.356 26.019 1.00 59.25 123 GLY A N 1
ATOM 1004 C CA . GLY A 1 123 ? -13.583 -6.202 25.222 1.00 59.25 123 GLY A CA 1
ATOM 1005 C C . GLY A 1 123 ? -13.354 -7.278 24.137 1.00 59.25 123 GLY A C 1
ATOM 1006 O O . GLY A 1 123 ? -12.409 -7.201 23.359 1.00 59.25 123 GLY A O 1
ATOM 1007 N N . LYS A 1 124 ? -14.247 -8.268 24.086 1.00 56.22 124 LYS A N 1
ATOM 1008 C CA . LYS A 1 124 ? -14.288 -9.486 23.284 1.00 56.22 124 LYS A CA 1
ATOM 1009 C C . LYS A 1 124 ? -15.470 -9.372 22.325 1.00 56.22 124 LYS A C 1
ATOM 1011 O O . LYS A 1 124 ? -16.316 -10.257 22.231 1.00 56.22 124 LYS A O 1
ATOM 1016 N N . THR A 1 125 ? -15.597 -8.196 21.722 1.00 53.56 125 THR A N 1
ATOM 1017 C CA . THR A 1 125 ? -16.583 -7.943 20.678 1.00 53.56 125 THR A CA 1
ATOM 1018 C C . THR A 1 125 ? -16.096 -8.589 19.380 1.00 53.56 125 THR A C 1
ATOM 1020 O O . THR A 1 125 ? -14.991 -9.128 19.312 1.00 53.56 125 THR A O 1
ATOM 1023 N N . VAL A 1 126 ? -16.910 -8.517 18.325 1.00 50.00 126 VAL A N 1
ATOM 1024 C CA . VAL A 1 126 ? -16.559 -8.932 16.950 1.00 50.00 126 VAL A CA 1
ATOM 1025 C C . VAL A 1 126 ? -15.215 -8.338 16.484 1.00 50.00 126 VAL A C 1
ATOM 1027 O O . VAL A 1 126 ? -14.534 -8.907 15.632 1.00 50.00 126 VAL A O 1
ATOM 1030 N N . PHE A 1 127 ? -14.789 -7.227 17.089 1.00 53.94 127 PHE A N 1
ATOM 1031 C CA . PHE A 1 127 ? -13.429 -6.728 16.999 1.00 53.94 127 PHE A CA 1
ATOM 1032 C C . PHE A 1 127 ? -12.578 -7.407 18.067 1.00 53.94 127 PHE A C 1
ATOM 1034 O O . PHE A 1 127 ? -12.495 -6.936 19.199 1.00 53.94 127 PHE A O 1
ATOM 1041 N N . ASP A 1 128 ? -11.932 -8.514 17.700 1.00 55.25 128 ASP A N 1
ATOM 1042 C CA . ASP A 1 128 ? -10.905 -9.130 18.534 1.00 55.25 128 ASP A CA 1
ATOM 1043 C C . ASP A 1 128 ? -9.721 -8.158 18.699 1.00 55.25 128 ASP A C 1
ATOM 1045 O O . ASP A 1 128 ? -8.751 -8.139 17.935 1.00 55.25 128 ASP A O 1
ATOM 1049 N N . TRP A 1 129 ? -9.839 -7.301 19.710 1.00 53.53 129 TRP A N 1
ATOM 1050 C CA . TRP A 1 129 ? -8.876 -6.284 20.110 1.00 53.53 129 TRP A CA 1
ATOM 1051 C C . TRP A 1 129 ? -7.503 -6.896 20.437 1.00 53.53 129 TRP A C 1
ATOM 1053 O O . TRP A 1 129 ? -6.458 -6.255 20.271 1.00 53.53 129 TRP A O 1
ATOM 1063 N N . SER A 1 130 ? -7.487 -8.177 20.829 1.00 53.75 130 SER A N 1
ATOM 1064 C CA . SER A 1 130 ? -6.293 -8.920 21.235 1.00 53.75 130 SER A CA 1
ATOM 1065 C C . SER A 1 130 ? -5.350 -9.281 20.072 1.00 53.75 130 SER A C 1
ATOM 1067 O O . SER A 1 130 ? -4.172 -9.582 20.295 1.00 53.75 130 SER A O 1
ATOM 1069 N N . LEU A 1 131 ? -5.794 -9.154 18.814 1.00 48.12 131 LEU A N 1
ATOM 1070 C CA . LEU A 1 131 ? -4.942 -9.347 17.629 1.00 48.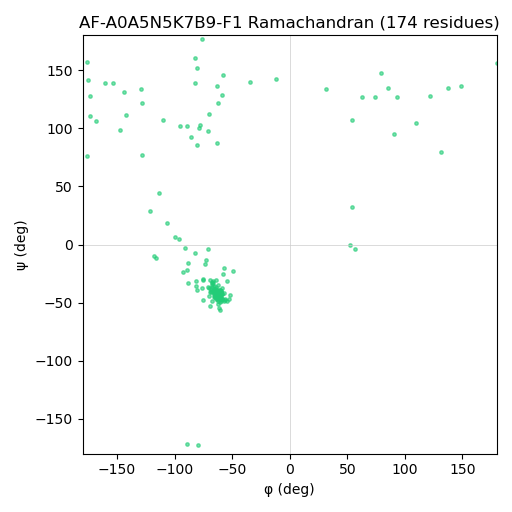12 131 LEU A CA 1
ATOM 1071 C C . LEU A 1 131 ? -3.946 -8.199 17.394 1.00 48.12 131 LEU A C 1
ATOM 1073 O O . LEU A 1 131 ? -2.956 -8.378 16.679 1.00 48.12 131 LEU A O 1
ATOM 1077 N N . SER A 1 132 ? -4.163 -7.041 18.021 1.00 49.44 132 SER A N 1
ATOM 1078 C CA . SER A 1 132 ? -3.263 -5.880 17.953 1.00 49.44 132 SER A CA 1
ATOM 1079 C C . SER A 1 132 ? -1.917 -6.147 18.641 1.00 49.44 132 SER A C 1
ATOM 1081 O O . SER A 1 132 ? -0.884 -5.642 18.207 1.00 49.44 132 SER A O 1
ATOM 1083 N N . GLN A 1 133 ? -1.909 -6.972 19.697 1.00 45.84 133 GLN A N 1
ATOM 1084 C CA . GLN A 1 133 ? -0.736 -7.183 20.556 1.00 45.84 133 GLN A CA 1
ATOM 1085 C C . GLN A 1 133 ? 0.153 -8.365 20.133 1.00 45.84 133 GLN A C 1
ATOM 1087 O O . GLN A 1 133 ? 1.355 -8.357 20.398 1.00 45.84 133 GLN A O 1
ATOM 1092 N N . LYS A 1 134 ? -0.379 -9.362 19.412 1.00 47.56 134 LYS A N 1
ATOM 1093 C CA . LYS A 1 134 ? 0.352 -10.611 19.102 1.00 47.56 134 LYS A CA 1
ATOM 1094 C C . LYS A 1 134 ? 1.505 -10.487 18.092 1.00 47.56 134 LYS A C 1
ATOM 1096 O O . LYS A 1 134 ? 2.210 -11.465 17.872 1.00 47.56 134 LYS A O 1
ATOM 1101 N N . ARG A 1 135 ? 1.750 -9.317 17.486 1.00 48.44 135 ARG A N 1
ATOM 1102 C CA . ARG A 1 135 ? 2.839 -9.133 16.498 1.00 48.44 135 ARG A CA 1
ATOM 1103 C C . ARG A 1 135 ? 4.154 -8.570 17.053 1.00 48.44 135 ARG A C 1
ATOM 1105 O O . ARG A 1 135 ? 5.059 -8.341 16.260 1.00 48.44 135 ARG A O 1
ATOM 1112 N N . LYS A 1 136 ? 4.295 -8.372 18.371 1.00 46.97 136 LYS A N 1
ATOM 1113 C CA . LYS A 1 136 ? 5.553 -7.887 18.983 1.00 46.97 136 LYS A CA 1
ATOM 1114 C C . LYS A 1 136 ? 6.443 -8.962 19.625 1.00 46.97 136 LYS A C 1
ATOM 1116 O O . LYS A 1 136 ? 7.457 -8.609 20.206 1.00 46.97 136 LYS A O 1
ATOM 1121 N N . ILE A 1 137 ? 6.127 -10.253 19.500 1.00 47.31 137 ILE A N 1
ATOM 1122 C CA . ILE A 1 137 ? 6.965 -11.325 20.068 1.00 47.31 137 ILE A CA 1
ATOM 1123 C C . ILE A 1 137 ? 7.288 -12.361 18.989 1.00 47.31 137 ILE A C 1
ATOM 1125 O O . ILE A 1 137 ? 6.667 -13.418 18.923 1.00 47.31 137 ILE A O 1
ATOM 1129 N N . LYS A 1 138 ? 8.227 -12.033 18.097 1.00 45.50 138 LYS A N 1
ATOM 1130 C CA . LYS A 1 138 ? 9.160 -13.005 17.501 1.00 45.50 138 LYS A CA 1
ATOM 1131 C C . LYS A 1 138 ? 10.201 -12.277 16.659 1.00 45.50 138 LYS A C 1
ATOM 1133 O O . LYS A 1 138 ? 9.886 -11.760 15.589 1.00 45.50 138 LYS A O 1
ATOM 1138 N N . GLY A 1 139 ? 11.427 -12.298 17.155 1.00 40.22 139 GLY A N 1
ATOM 1139 C CA . GLY A 1 139 ? 12.608 -11.756 16.505 1.00 40.22 139 GLY A CA 1
ATOM 1140 C C . GLY A 1 139 ? 13.362 -10.902 17.498 1.00 40.22 139 GLY A C 1
ATOM 1141 O O . GLY A 1 139 ? 13.128 -9.707 17.506 1.00 40.22 139 GLY A O 1
ATOM 1142 N N . ASP A 1 140 ? 14.121 -11.563 18.371 1.00 33.47 140 ASP A N 1
ATOM 1143 C CA . ASP A 1 140 ? 15.365 -11.082 18.981 1.00 33.47 140 ASP A CA 1
ATOM 1144 C C . ASP A 1 140 ? 15.926 -12.234 19.836 1.00 33.47 140 ASP A C 1
ATOM 1146 O O . ASP A 1 140 ? 15.785 -12.263 21.055 1.00 33.47 140 ASP A O 1
ATOM 1150 N N . ASP A 1 141 ? 16.524 -13.230 19.173 1.00 33.50 141 ASP A N 1
ATOM 1151 C CA . ASP A 1 141 ? 17.547 -14.067 19.812 1.00 33.50 141 ASP A CA 1
ATOM 1152 C C . ASP A 1 141 ? 18.856 -13.270 19.748 1.00 33.50 141 ASP A C 1
ATOM 1154 O O . ASP A 1 141 ? 19.640 -13.386 18.804 1.00 33.50 141 ASP A O 1
ATOM 1158 N N . PHE A 1 142 ? 19.076 -12.399 20.735 1.00 36.22 142 PHE A N 1
ATOM 1159 C CA . PHE A 1 142 ? 20.414 -11.898 21.025 1.00 36.22 142 PHE A CA 1
ATOM 1160 C C . PHE A 1 142 ? 21.158 -12.988 21.791 1.00 36.22 142 PHE A C 1
ATOM 1162 O O . PHE A 1 142 ? 20.944 -13.192 22.984 1.00 36.22 142 PHE A O 1
ATOM 1169 N N . ASN A 1 143 ? 22.045 -13.690 21.090 1.00 30.91 143 ASN A N 1
ATOM 1170 C CA . ASN A 1 143 ? 23.029 -14.555 21.719 1.00 30.91 143 ASN A CA 1
ATOM 1171 C C . ASN A 1 143 ? 24.073 -13.664 22.416 1.00 30.91 143 ASN A C 1
ATOM 1173 O O . ASN A 1 143 ? 24.965 -13.108 21.775 1.00 30.91 143 ASN A O 1
ATOM 1177 N N . VAL A 1 144 ? 23.913 -13.471 23.726 1.00 33.44 144 VAL A N 1
ATOM 1178 C CA . VAL A 1 144 ? 24.937 -12.887 24.596 1.00 33.44 144 VAL A CA 1
ATOM 1179 C C . VAL A 1 144 ? 25.941 -13.989 24.899 1.00 33.44 144 VAL A C 1
ATOM 1181 O O . VAL A 1 144 ? 25.701 -14.848 25.745 1.00 33.44 144 VAL A O 1
ATOM 1184 N N . GLN A 1 145 ? 27.069 -13.967 24.196 1.00 33.75 145 GLN A N 1
ATOM 1185 C CA . GLN A 1 145 ? 28.224 -14.771 24.562 1.00 33.75 145 GLN A CA 1
ATOM 1186 C C . GLN A 1 145 ? 29.085 -13.945 25.523 1.00 33.75 145 GLN A C 1
ATOM 1188 O O . GLN A 1 145 ? 29.776 -13.008 25.127 1.00 33.75 145 GLN A O 1
ATOM 1193 N N . GLU A 1 146 ? 28.977 -14.265 26.814 1.00 36.38 146 GLU A N 1
ATOM 1194 C CA . GLU A 1 146 ? 29.953 -13.848 27.816 1.00 36.38 146 GLU A CA 1
ATOM 1195 C C . GLU A 1 146 ? 31.315 -14.463 27.479 1.00 36.38 146 GLU A C 1
ATOM 1197 O O . GLU A 1 146 ? 31.458 -15.687 27.468 1.00 36.38 146 GLU A O 1
ATOM 1202 N N . GLU A 1 147 ? 32.339 -13.630 27.289 1.00 34.69 147 GLU A N 1
ATOM 1203 C CA . GLU A 1 147 ? 33.726 -14.082 27.347 1.00 34.69 147 GLU A CA 1
ATOM 1204 C C . GLU A 1 147 ? 34.562 -13.194 28.275 1.00 34.69 147 GLU A C 1
ATOM 1206 O O . GLU A 1 147 ? 34.444 -11.968 28.333 1.00 34.69 147 GLU A O 1
ATOM 1211 N N . LYS A 1 148 ? 35.337 -13.886 29.109 1.00 36.25 148 LYS A N 1
ATOM 1212 C CA . LYS A 1 148 ? 35.950 -13.424 30.350 1.00 36.25 148 LYS A CA 1
ATOM 1213 C C . LYS A 1 148 ? 37.234 -12.622 30.110 1.00 36.25 148 LYS A C 1
ATOM 1215 O O . LYS A 1 148 ? 37.995 -12.864 29.187 1.00 36.25 148 LYS A O 1
ATOM 1220 N N . ARG A 1 149 ? 37.486 -11.715 31.061 1.00 37.31 149 ARG A N 1
ATOM 1221 C CA . ARG A 1 149 ? 38.708 -10.925 31.302 1.00 37.31 149 ARG A CA 1
ATOM 1222 C C . ARG A 1 149 ? 40.030 -11.638 30.974 1.00 37.31 149 ARG A C 1
ATOM 1224 O O . ARG A 1 149 ? 40.292 -12.689 31.549 1.00 37.31 149 ARG A O 1
ATOM 1231 N N . THR A 1 150 ? 40.962 -10.880 30.392 1.00 31.33 150 THR A N 1
ATOM 1232 C CA . THR A 1 150 ? 42.375 -10.854 30.819 1.00 31.33 150 THR A CA 1
ATOM 1233 C C . THR A 1 150 ? 42.960 -9.445 30.690 1.00 31.33 150 THR A C 1
ATOM 1235 O O . THR A 1 150 ? 42.797 -8.778 29.674 1.00 31.33 150 THR A O 1
ATOM 1238 N N . LYS A 1 151 ? 43.616 -8.985 31.763 1.00 41.47 151 LYS A N 1
ATOM 1239 C CA . LYS A 1 151 ? 44.390 -7.739 31.848 1.00 41.47 151 LYS A CA 1
ATOM 1240 C C . LYS A 1 151 ? 45.791 -7.973 31.278 1.00 41.47 151 LYS A C 1
ATOM 1242 O O . LYS A 1 151 ? 46.419 -8.934 31.705 1.00 41.47 151 LYS A O 1
ATOM 1247 N N . THR A 1 152 ? 46.323 -7.027 30.509 1.00 35.16 152 THR A N 1
ATOM 1248 C CA . THR A 1 152 ? 47.770 -6.751 30.436 1.00 35.16 152 THR A CA 1
ATOM 1249 C C . THR A 1 152 ? 48.007 -5.298 30.036 1.00 35.16 152 THR A C 1
ATOM 1251 O O . THR A 1 152 ? 47.282 -4.734 29.224 1.00 35.16 152 THR A O 1
ATOM 1254 N N . ALA A 1 153 ? 48.991 -4.699 30.698 1.00 34.06 153 ALA A N 1
ATOM 1255 C CA . ALA A 1 153 ? 49.374 -3.299 30.648 1.00 34.06 153 ALA A CA 1
ATOM 1256 C C . ALA A 1 153 ? 50.270 -2.959 29.446 1.00 34.06 153 ALA A C 1
ATOM 1258 O O . ALA A 1 153 ? 50.992 -3.826 28.958 1.00 34.06 153 ALA A O 1
ATOM 1259 N N . GLY A 1 154 ? 50.326 -1.669 29.097 1.00 29.05 154 GLY A N 1
ATOM 1260 C CA . GLY A 1 154 ? 51.530 -1.053 28.534 1.00 29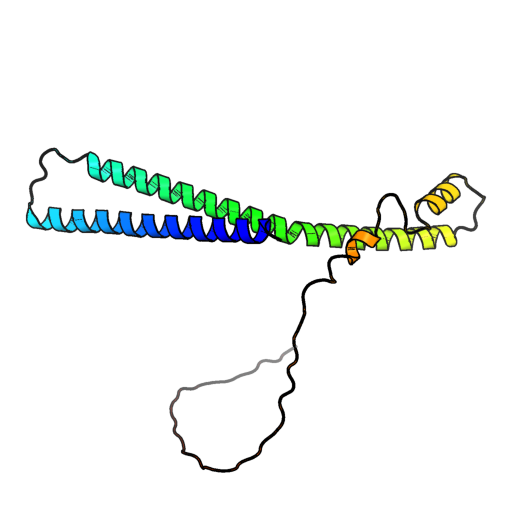.05 154 GLY A CA 1
ATOM 1261 C C . GLY A 1 154 ? 51.310 -0.096 27.361 1.00 29.05 154 GLY A C 1
ATOM 1262 O O . GLY A 1 154 ? 50.668 -0.459 26.385 1.00 29.05 154 GLY A O 1
ATOM 1263 N N . PHE A 1 155 ? 51.996 1.052 27.452 1.00 30.61 155 PHE A N 1
ATOM 1264 C CA . PHE A 1 155 ? 52.444 1.939 26.361 1.00 30.61 155 PHE A CA 1
ATOM 1265 C C . PHE A 1 155 ? 51.482 3.075 25.940 1.00 30.61 155 PHE A C 1
ATOM 1267 O O . PHE A 1 155 ? 50.454 2.825 25.328 1.00 30.61 155 PHE A O 1
ATOM 1274 N N . VAL A 1 156 ? 51.619 4.306 26.467 1.00 34.66 156 VAL A N 1
ATOM 1275 C CA . VAL A 1 156 ? 52.579 5.417 26.178 1.00 34.66 156 VAL A CA 1
ATOM 1276 C C . VAL A 1 156 ? 52.279 6.129 24.847 1.00 34.66 156 VAL A C 1
ATOM 1278 O O . VAL A 1 156 ? 52.092 5.495 23.818 1.00 34.66 156 VAL A O 1
ATOM 1281 N N . GLY A 1 157 ? 52.162 7.461 24.934 1.00 29.31 157 GLY A N 1
ATOM 1282 C CA . GLY A 1 157 ? 51.514 8.346 23.963 1.00 29.31 157 GLY A CA 1
ATOM 1283 C C . GLY A 1 157 ? 52.383 8.910 22.838 1.00 29.31 157 GLY A C 1
ATOM 1284 O O . GLY A 1 157 ? 53.534 8.527 22.682 1.00 29.31 157 GLY A O 1
ATOM 1285 N N . LEU A 1 158 ? 51.780 9.848 22.099 1.00 33.09 158 LEU A N 1
ATOM 1286 C CA . LEU A 1 158 ? 52.368 10.996 21.384 1.00 33.09 158 LEU A CA 1
ATOM 1287 C C . LEU A 1 158 ? 51.170 11.890 20.969 1.00 33.09 158 LEU A C 1
ATOM 1289 O O . LEU A 1 158 ? 50.243 11.406 20.326 1.00 33.09 158 LEU A O 1
ATOM 1293 N N . GLU A 1 159 ? 50.950 13.034 21.625 1.00 27.64 159 GLU A N 1
ATOM 1294 C CA . GLU A 1 159 ? 51.307 14.397 21.166 1.00 27.64 159 GLU A CA 1
ATOM 1295 C C . GLU A 1 159 ? 50.766 14.756 19.765 1.00 27.64 159 GLU A C 1
ATOM 1297 O O . GLU A 1 159 ? 51.148 14.137 18.782 1.00 27.64 159 GLU A O 1
ATOM 1302 N N . CYS A 1 160 ? 49.739 15.624 19.679 1.00 28.83 160 CYS A N 1
ATOM 1303 C CA . CYS A 1 160 ? 49.814 17.086 19.404 1.00 28.83 160 CYS A CA 1
ATOM 1304 C C . CYS A 1 160 ? 50.004 17.370 17.881 1.00 28.83 160 CYS A C 1
ATOM 1306 O O . CYS A 1 160 ? 50.581 16.553 17.184 1.00 28.83 160 CYS A O 1
ATOM 1308 N N . TYR A 1 161 ? 49.534 18.422 17.192 1.00 33.25 161 TYR A N 1
ATOM 1309 C CA . TYR A 1 161 ? 49.325 19.862 17.420 1.00 33.25 161 TYR A CA 1
ATOM 1310 C C . TYR A 1 161 ? 48.287 20.332 16.346 1.00 33.25 161 TYR A C 1
ATOM 1312 O O . TYR A 1 161 ? 48.259 19.765 15.259 1.00 33.25 161 TYR A O 1
ATOM 1320 N N . SER A 1 162 ? 47.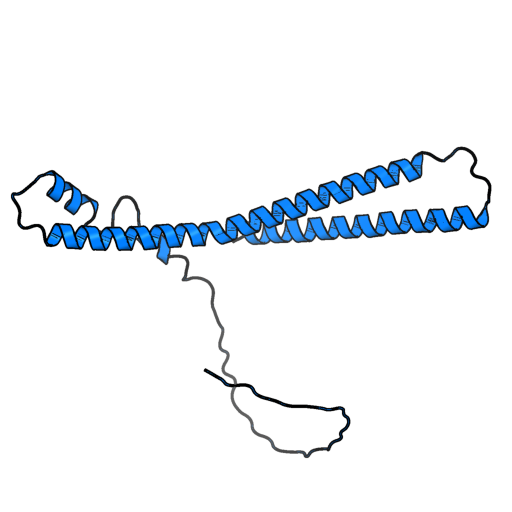290 21.186 16.646 1.00 35.38 162 SER A N 1
ATOM 1321 C CA . SER A 1 162 ? 47.280 22.663 16.449 1.00 35.38 162 SER A CA 1
ATOM 1322 C C . SER A 1 162 ? 47.404 23.082 14.958 1.00 35.38 162 SER A C 1
ATOM 1324 O O . SER A 1 162 ? 48.312 22.618 14.290 1.00 35.38 162 SER A O 1
ATOM 1326 N N . THR A 1 163 ? 46.553 23.906 14.328 1.00 36.22 163 THR A N 1
ATOM 1327 C CA . THR A 1 163 ? 46.218 25.308 14.647 1.00 36.22 163 THR A CA 1
ATOM 1328 C C . THR A 1 163 ? 45.184 25.893 13.659 1.00 36.22 163 THR A C 1
ATOM 1330 O O . THR A 1 163 ? 45.150 25.524 12.490 1.00 36.22 163 THR A O 1
ATOM 1333 N N . GLY A 1 164 ? 44.466 26.930 14.117 1.00 31.80 164 GLY A N 1
ATOM 1334 C CA . GLY A 1 164 ? 44.094 28.109 13.313 1.00 31.80 164 GLY A CA 1
ATOM 1335 C C . GLY A 1 164 ? 42.731 28.047 12.608 1.00 31.80 164 GLY A C 1
ATOM 1336 O O . GLY A 1 164 ? 42.448 27.125 11.868 1.00 31.80 164 GLY A O 1
ATOM 1337 N N . GLY A 1 165 ? 41.821 29.008 12.743 1.00 29.77 165 GLY A N 1
ATOM 1338 C CA . GLY A 1 165 ? 41.910 30.341 13.328 1.00 29.77 165 GLY A CA 1
ATOM 1339 C C . GLY A 1 165 ? 40.944 31.276 12.589 1.00 29.77 165 GLY A C 1
ATOM 1340 O O . GLY A 1 165 ? 40.890 31.258 11.366 1.00 29.77 165 GLY A O 1
ATOM 1341 N N . GLY A 1 166 ? 40.216 32.105 13.343 1.00 33.06 166 GLY A N 1
ATOM 1342 C CA . GLY A 1 166 ? 39.382 33.205 12.837 1.00 33.06 166 GLY A CA 1
ATOM 1343 C C . GLY A 1 166 ? 37.880 32.930 12.984 1.00 33.06 166 GLY A C 1
ATOM 1344 O O . GLY A 1 166 ? 37.327 32.145 12.237 1.00 33.06 166 GLY A O 1
ATOM 1345 N N . GLY A 1 167 ? 37.123 33.505 13.916 1.00 31.80 167 GLY A N 1
ATOM 1346 C CA . GLY A 1 167 ? 37.373 34.637 14.797 1.00 31.80 167 GLY A CA 1
ATOM 1347 C C . GLY A 1 167 ? 36.306 35.711 14.580 1.00 31.80 167 GLY A C 1
ATOM 1348 O O . GLY A 1 167 ? 36.167 36.207 13.468 1.00 31.80 167 GLY A O 1
ATOM 1349 N N . LYS A 1 168 ? 35.695 36.129 15.702 1.00 42.72 168 LYS A N 1
ATOM 1350 C CA . LYS A 1 168 ? 34.793 37.283 15.932 1.00 42.72 168 LYS A CA 1
ATOM 1351 C C . LYS A 1 168 ? 33.309 37.031 15.622 1.00 42.72 168 LYS A C 1
ATOM 1353 O O . LYS A 1 168 ? 32.985 36.545 14.555 1.00 42.72 168 LYS A O 1
ATOM 1358 N N . LYS A 1 169 ? 32.343 37.422 16.458 1.00 41.53 169 LYS A N 1
ATOM 1359 C CA . LYS A 1 169 ? 32.268 37.942 17.842 1.00 41.53 169 LYS A CA 1
ATOM 1360 C C . LYS A 1 169 ? 30.755 38.037 18.143 1.00 41.53 169 LYS A C 1
ATOM 1362 O O . LYS A 1 169 ? 30.023 38.407 17.235 1.00 41.53 169 LYS A O 1
ATOM 1367 N N . LEU A 1 170 ? 30.358 37.705 19.379 1.00 35.88 170 LEU A N 1
ATOM 1368 C CA . LEU A 1 170 ? 29.499 38.482 20.302 1.00 35.88 170 LEU A CA 1
ATOM 1369 C C . LEU A 1 170 ? 28.409 39.387 19.672 1.00 35.88 170 LEU A C 1
ATOM 1371 O O . LEU A 1 170 ? 28.718 40.200 18.815 1.00 35.88 170 LEU A O 1
ATOM 1375 N N . SER A 1 171 ? 27.153 39.406 20.120 1.00 41.97 171 SER A N 1
ATOM 1376 C CA . SER A 1 171 ? 26.676 39.345 21.508 1.00 41.97 171 SER A CA 1
ATOM 1377 C C . SER A 1 171 ? 25.142 39.289 21.553 1.00 41.97 171 SER A C 1
ATOM 1379 O O . SER A 1 171 ? 24.468 39.733 20.629 1.00 41.97 171 SER A O 1
ATOM 1381 N N . GLU A 1 172 ? 24.660 38.761 22.675 1.00 39.44 172 GLU A N 1
ATOM 1382 C CA . GLU A 1 172 ? 23.370 38.940 23.351 1.00 39.44 172 GLU A CA 1
ATOM 1383 C C . GLU A 1 172 ? 22.460 40.088 22.887 1.00 39.44 172 GLU A C 1
ATOM 1385 O O . GLU A 1 172 ? 22.907 41.218 22.721 1.00 39.44 172 GLU A O 1
ATOM 1390 N N . LEU A 1 173 ? 21.152 39.809 22.876 1.00 42.22 173 LEU A N 1
ATOM 1391 C CA . LEU A 1 173 ? 20.120 40.728 23.361 1.00 42.22 173 LEU A CA 1
ATOM 1392 C C . LEU A 1 173 ? 18.968 39.898 23.952 1.00 42.22 173 LEU A C 1
ATOM 1394 O O . LEU A 1 173 ? 18.110 39.376 23.244 1.00 42.22 173 LEU A O 1
ATOM 1398 N N . GLN A 1 174 ? 18.982 39.766 25.280 1.00 40.62 174 GLN A N 1
ATOM 1399 C CA . GLN A 1 174 ? 17.751 39.771 26.066 1.00 40.62 174 GLN A CA 1
ATOM 1400 C C . GLN A 1 174 ? 17.101 41.145 25.885 1.00 40.62 174 GLN A C 1
ATOM 1402 O O . GLN A 1 174 ? 17.815 42.138 26.007 1.00 40.62 174 GLN A O 1
ATOM 1407 N N . GLN A 1 175 ? 15.783 41.214 25.688 1.00 43.69 175 GLN A N 1
ATOM 1408 C CA . GLN A 1 175 ? 14.952 42.254 26.303 1.00 43.69 175 GLN A CA 1
ATOM 1409 C C . GLN A 1 175 ? 13.459 42.019 26.046 1.00 43.69 175 GLN A C 1
ATOM 1411 O O . GLN A 1 175 ? 13.032 41.934 24.899 1.00 43.69 175 GLN A O 1
ATOM 1416 N N . ASN A 1 176 ? 12.742 42.028 27.175 1.00 40.59 176 ASN A N 1
ATOM 1417 C CA . ASN A 1 176 ? 11.327 42.334 27.408 1.00 40.59 176 ASN A CA 1
ATOM 1418 C C . ASN A 1 176 ? 10.257 41.355 26.924 1.00 40.59 176 ASN A C 1
ATOM 1420 O O . ASN A 1 176 ? 9.906 41.363 25.727 1.00 40.59 176 ASN A O 1
#

Solvent-accessible surface area (backbone atoms only — not comparable to full-atom values): 11270 Å² total; per-residue (Å²): 122,60,73,63,54,52,52,51,52,48,35,54,50,36,48,52,52,34,52,50,47,52,52,51,54,50,50,55,56,53,53,51,55,53,53,57,72,75,56,83,68,91,78,92,73,68,61,62,68,53,53,49,47,52,50,50,51,53,52,34,53,53,38,50,51,51,32,51,52,49,51,51,53,53,50,54,62,63,43,50,61,51,55,51,49,51,54,47,54,54,49,51,55,52,48,52,56,49,50,53,53,58,73,66,58,84,68,79,94,46,72,70,59,53,50,51,47,67,64,62,69,72,68,70,42,97,61,61,59,70,67,76,63,69,79,79,78,84,88,79,88,76,84,80,78,87,78,81,90,82,90,84,89,85,85,87,91,81,83,89,78,89,83,87,84,87,84,88,75,88,78,88,81,88,82,136

Secondary structure (DSSP, 8-state):
-HHHHHHHHHHHHHHHHHHHHHHHHHHHHHHHHHHHHHH----S--HHHHHHHHHHHHHHHHHHHHHHHHHHHHHHHHHHHHHHHHHHHHHHHHHHHHHHHHHT--SS--HHHHHHHHHHTTSBSSSBGGGGTTTSSS--------------------------------------